Protein AF-A0A8T6USZ4-F1 (afdb_monomer)

Mean predicted aligned error: 2.9 Å

Nearest PDB structures (foldseek):
  7orn-assembly1_A  TM=3.553E-01  e=3.575E+00  Orthobunyavirus lacrosseense
  7orl-assembly1_A  TM=3.503E-01  e=5.324E+00  La Crosse virus

Solvent-accessible surface area (backbone atoms only — not comparable to full-atom values): 3534 Å² total; per-residue (Å²): 130,85,63,86,60,45,77,46,80,46,70,65,49,62,44,91,81,43,91,82,66,54,80,76,46,33,82,69,38,38,80,78,38,88,58,37,24,33,41,37,28,32,64,83,71,84,47,73,33,44,14,65,60,29,61,75,73,109

pLDDT: mean 94.31, std 4.66, range [68.38, 97.88]

Foldseek 3Di:
DDDFAEEDEAEADELVPPPVSDDDELVNVVVVDPRYWYWYAHNVRPDIYIHPSVVVVD

Secondary structure (DSSP, 8-state):
-PPTTPPEEEEEE-GGGSTT-----HHHHTTT-SSS-EEEEETTSS-EEE-HHHHHH-

Sequence (58 aa):
RYPKGEWILGYNWDESTWTEKRFITSKDLDPISKDHPIMVTRVCGHLVSVNSLGLKKL

Radius of gyration: 11.6 Å; Cα contacts (8 Å, |Δi|>4): 94; chains: 1; bounding box: 32×22×27 Å

Structure (mmCIF, N/CA/C/O backbone):
data_AF-A0A8T6USZ4-F1
#
_entry.id   AF-A0A8T6USZ4-F1
#
loop_
_atom_site.group_PDB
_atom_site.id
_atom_site.type_symbol
_atom_site.label_atom_id
_atom_site.label_alt_id
_atom_site.label_comp_id
_atom_site.label_asym_id
_atom_site.label_entity_id
_atom_site.label_seq_id
_atom_site.pdbx_PDB_ins_code
_atom_site.Cartn_x
_atom_site.Cartn_y
_atom_site.Cartn_z
_atom_site.occupancy
_atom_site.B_iso_or_equiv
_atom_site.auth_seq_id
_atom_site.auth_comp_id
_atom_site.auth_asym_id
_atom_site.auth_atom_id
_atom_site.pdbx_PDB_model_num
ATOM 1 N N . ARG A 1 1 ? -18.768 5.418 -2.926 1.00 68.38 1 ARG A N 1
ATOM 2 C CA . ARG A 1 1 ? -18.028 6.016 -1.785 1.00 68.38 1 ARG A CA 1
ATOM 3 C C . ARG A 1 1 ? -17.878 4.898 -0.762 1.00 68.38 1 ARG A C 1
ATOM 5 O O . ARG A 1 1 ? -18.901 4.309 -0.444 1.00 68.38 1 ARG A O 1
ATOM 12 N N . TYR A 1 2 ? -16.661 4.528 -0.361 1.00 80.31 2 TYR A N 1
ATOM 13 C CA . TYR A 1 2 ? -16.457 3.399 0.556 1.00 80.31 2 TYR A CA 1
ATOM 14 C C . TYR A 1 2 ? -17.050 3.715 1.942 1.00 80.31 2 TYR A C 1
ATOM 16 O O . TYR A 1 2 ? -16.881 4.847 2.407 1.00 80.31 2 TYR A O 1
ATOM 24 N N . PRO A 1 3 ? -17.752 2.773 2.597 1.00 89.56 3 PRO A N 1
ATOM 25 C CA . PRO A 1 3 ? -18.175 2.910 3.986 1.00 89.56 3 PRO A CA 1
ATOM 26 C C . PRO A 1 3 ? -16.985 3.145 4.919 1.00 89.56 3 PRO A C 1
ATOM 28 O O . PRO A 1 3 ? -15.899 2.594 4.728 1.00 89.56 3 PRO A O 1
ATOM 31 N N . LYS A 1 4 ? -17.178 3.993 5.935 1.00 90.19 4 LYS A N 1
ATOM 32 C CA . LYS A 1 4 ? -16.117 4.356 6.882 1.00 90.19 4 LYS A CA 1
ATOM 33 C C . LYS A 1 4 ? -15.530 3.102 7.543 1.00 90.19 4 LYS A C 1
ATOM 35 O O . LYS A 1 4 ? -16.274 2.257 8.027 1.00 90.19 4 LYS A O 1
ATOM 40 N N . GLY A 1 5 ? -14.201 3.001 7.589 1.00 91.75 5 GLY A N 1
ATOM 41 C CA . GLY A 1 5 ? -13.494 1.877 8.209 1.00 91.75 5 GLY A CA 1
ATOM 42 C C . GLY A 1 5 ? -13.345 0.625 7.338 1.00 91.75 5 GLY A C 1
ATOM 43 O O . GLY A 1 5 ? -12.653 -0.313 7.759 1.00 91.75 5 GLY A O 1
ATOM 44 N N . GLU A 1 6 ? -13.933 0.598 6.137 1.00 95.19 6 GLU A N 1
ATOM 45 C CA . GLU A 1 6 ? -13.674 -0.458 5.154 1.00 95.19 6 GLU A CA 1
ATOM 46 C C . GLU A 1 6 ? -12.316 -0.301 4.475 1.00 95.19 6 GLU A C 1
ATOM 48 O O . GLU A 1 6 ? -11.783 0.805 4.352 1.00 95.19 6 GLU A O 1
ATOM 53 N N . TRP A 1 7 ? -11.770 -1.441 4.048 1.00 95.69 7 TRP A N 1
ATOM 54 C CA . TRP A 1 7 ? -10.479 -1.521 3.384 1.00 95.69 7 TRP A CA 1
ATOM 55 C C . TRP A 1 7 ? -10.521 -0.895 1.998 1.00 95.69 7 TRP A C 1
ATOM 57 O O . TRP A 1 7 ? -11.385 -1.203 1.180 1.00 95.69 7 TRP A O 1
ATOM 67 N N . ILE A 1 8 ? -9.519 -0.068 1.725 1.00 95.94 8 ILE A N 1
ATOM 68 C CA . ILE A 1 8 ? -9.202 0.387 0.377 1.00 95.94 8 ILE A CA 1
ATOM 69 C C . ILE A 1 8 ? -7.998 -0.420 -0.095 1.00 95.94 8 ILE A C 1
ATOM 71 O O . ILE A 1 8 ? -6.921 -0.350 0.502 1.00 95.94 8 ILE A O 1
ATOM 75 N N . LEU A 1 9 ? -8.200 -1.189 -1.162 1.00 95.62 9 LEU A N 1
ATOM 76 C CA . LEU A 1 9 ? -7.179 -2.041 -1.759 1.00 95.62 9 LEU A CA 1
ATOM 77 C C . LEU A 1 9 ? -6.718 -1.434 -3.083 1.00 95.62 9 LEU A C 1
ATOM 79 O O . LEU A 1 9 ? -7.525 -1.189 -3.979 1.00 95.62 9 LEU A O 1
ATOM 83 N N . GLY A 1 10 ? -5.418 -1.184 -3.192 1.00 95.31 10 GLY A N 1
ATOM 84 C CA . GLY A 1 10 ? -4.759 -0.778 -4.427 1.00 95.31 10 GLY A CA 1
ATO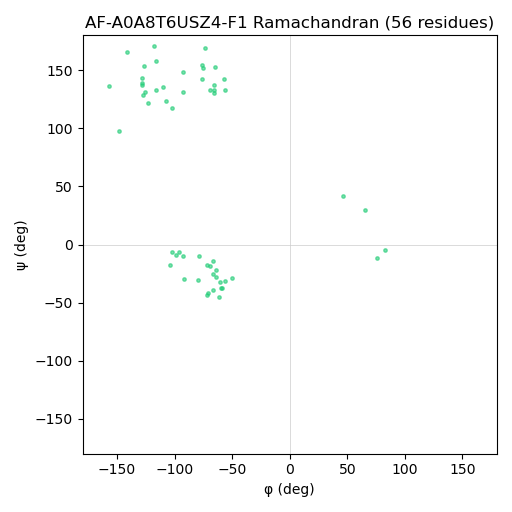M 85 C C . GLY A 1 10 ? -3.741 -1.818 -4.881 1.00 95.31 10 GLY A C 1
ATOM 86 O O . GLY A 1 10 ? -3.234 -2.614 -4.090 1.00 95.31 10 GLY A O 1
ATOM 87 N N . TYR A 1 11 ? -3.426 -1.799 -6.169 1.00 96.38 11 TYR A N 1
ATOM 88 C CA . TYR A 1 11 ? -2.522 -2.756 -6.803 1.00 96.38 11 TYR A CA 1
ATOM 89 C C . TYR A 1 11 ? -1.650 -2.046 -7.838 1.00 96.38 11 TYR A C 1
ATOM 91 O O . TYR A 1 11 ? -1.969 -0.935 -8.262 1.00 96.38 11 TYR A O 1
ATOM 99 N N . ASN A 1 12 ? -0.590 -2.724 -8.279 1.00 95.00 12 ASN A N 1
ATOM 100 C CA . ASN A 1 12 ? 0.266 -2.319 -9.397 1.00 95.00 12 ASN A CA 1
ATOM 101 C C . ASN A 1 12 ? 1.068 -1.030 -9.188 1.00 95.00 12 ASN A C 1
ATOM 103 O O . ASN A 1 12 ? 1.397 -0.353 -10.159 1.00 95.00 12 ASN A O 1
ATOM 107 N N . TRP A 1 13 ? 1.439 -0.700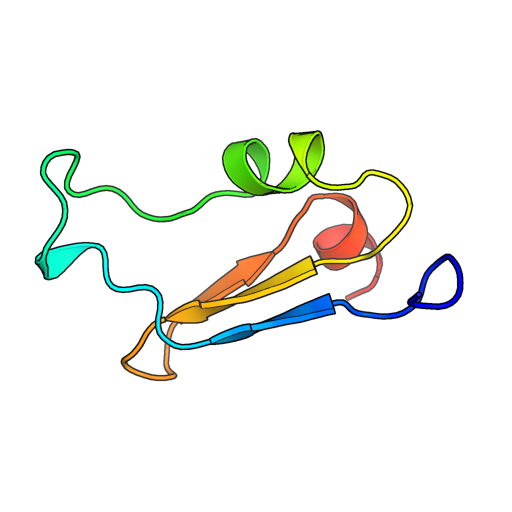 -7.949 1.00 94.94 13 TRP A N 1
ATOM 108 C CA . TRP A 1 13 ? 2.507 0.284 -7.771 1.00 94.94 13 TRP A CA 1
ATOM 109 C C . TRP A 1 13 ? 3.868 -0.363 -8.065 1.00 94.94 13 TRP A C 1
ATOM 111 O O . TRP A 1 13 ? 4.085 -1.538 -7.756 1.00 94.94 13 TRP A O 1
ATOM 121 N N . ASP A 1 14 ? 4.767 0.392 -8.694 1.00 95.31 14 ASP A N 1
ATOM 122 C CA . ASP A 1 14 ? 6.080 -0.090 -9.127 1.00 95.31 14 ASP A CA 1
ATOM 123 C C . ASP A 1 14 ? 7.119 1.032 -9.070 1.00 95.31 14 ASP A C 1
ATOM 125 O O . ASP A 1 14 ? 7.246 1.843 -9.990 1.00 95.31 14 ASP A O 1
ATOM 129 N N . GLU A 1 15 ? 7.892 1.059 -7.987 1.00 94.06 15 GLU A N 1
ATOM 130 C CA . GLU A 1 15 ? 8.968 2.030 -7.794 1.00 94.06 15 GLU A CA 1
ATOM 131 C C . GLU A 1 15 ? 10.133 1.867 -8.770 1.00 94.06 15 GLU A C 1
ATOM 133 O O . GLU A 1 15 ? 10.953 2.778 -8.870 1.00 94.06 15 GLU A O 1
ATOM 138 N N . SER A 1 16 ? 10.229 0.742 -9.496 1.00 92.75 16 SER A N 1
ATOM 139 C CA . SER A 1 16 ? 11.324 0.520 -10.453 1.00 92.75 16 SER A CA 1
ATOM 140 C C . SER A 1 16 ? 11.298 1.520 -11.615 1.00 92.75 16 SER A C 1
ATOM 142 O O . SER A 1 16 ? 12.331 1.797 -12.226 1.00 92.75 16 SER A O 1
ATOM 144 N N . THR A 1 17 ? 10.125 2.107 -11.868 1.00 91.25 17 THR A N 1
ATOM 145 C CA . THR A 1 17 ? 9.896 3.123 -12.900 1.00 91.25 17 THR A CA 1
ATOM 146 C C . THR A 1 17 ? 9.953 4.559 -12.371 1.00 91.25 17 THR A C 1
ATOM 148 O O . THR A 1 17 ? 9.885 5.502 -13.158 1.00 91.25 17 THR A O 1
ATOM 151 N N . TRP A 1 18 ? 10.070 4.751 -11.053 1.00 93.38 18 TRP A N 1
ATOM 152 C CA . TRP A 1 18 ? 9.994 6.068 -10.419 1.00 93.38 18 TRP A CA 1
ATOM 153 C C . TRP A 1 18 ? 11.372 6.705 -10.250 1.00 93.38 18 TRP A C 1
ATOM 155 O O . TRP A 1 18 ? 12.369 6.029 -9.986 1.00 93.38 18 TRP A O 1
ATOM 165 N N . THR A 1 19 ? 11.421 8.035 -10.312 1.00 94.88 19 THR A N 1
ATOM 166 C CA . THR A 1 19 ? 12.659 8.795 -10.104 1.00 94.88 19 THR A CA 1
ATOM 167 C C . THR A 1 19 ? 13.167 8.679 -8.665 1.00 94.88 19 THR A C 1
ATOM 169 O O . THR A 1 19 ? 14.373 8.547 -8.462 1.00 94.88 19 THR A O 1
ATOM 172 N N . GLU A 1 20 ? 12.280 8.685 -7.659 1.00 91.00 20 GLU A N 1
ATOM 173 C CA . GLU A 1 20 ? 12.684 8.628 -6.246 1.00 91.00 20 GLU A CA 1
ATOM 174 C C . GLU A 1 20 ? 13.284 7.281 -5.815 1.00 91.00 20 GLU A C 1
ATOM 176 O O . GLU A 1 20 ? 13.945 7.234 -4.778 1.00 91.00 20 GLU A O 1
ATOM 181 N N . LYS A 1 21 ? 13.053 6.192 -6.568 1.00 90.69 21 LYS A N 1
ATOM 182 C CA . LYS A 1 21 ? 13.536 4.827 -6.262 1.00 90.69 21 LYS A CA 1
ATOM 183 C C . LYS A 1 21 ? 13.310 4.404 -4.802 1.00 90.69 21 LYS A C 1
ATOM 185 O O . LYS A 1 21 ? 14.179 3.807 -4.165 1.00 90.69 21 LYS A O 1
ATOM 190 N N . ARG A 1 22 ? 12.135 4.732 -4.261 1.00 94.69 22 ARG A N 1
ATOM 191 C CA . ARG A 1 22 ? 11.741 4.432 -2.879 1.00 94.69 22 ARG A CA 1
ATOM 192 C C . ARG A 1 22 ? 10.413 3.694 -2.841 1.00 94.69 22 ARG A C 1
ATOM 194 O O . ARG A 1 22 ? 9.560 3.896 -3.701 1.00 94.69 22 ARG A O 1
ATOM 201 N N . PHE A 1 23 ? 10.206 2.910 -1.793 1.00 95.06 23 PHE A N 1
ATOM 202 C CA . PHE A 1 23 ? 8.922 2.263 -1.551 1.00 95.06 23 PHE A CA 1
ATOM 203 C C . PHE A 1 23 ? 7.877 3.241 -1.002 1.00 95.06 23 PHE A C 1
ATOM 205 O O . PHE A 1 23 ? 8.210 4.233 -0.341 1.00 95.06 23 PHE A O 1
ATOM 212 N N . ILE A 1 24 ? 6.602 2.923 -1.244 1.00 96.06 24 ILE A N 1
ATOM 213 C CA . ILE A 1 24 ? 5.479 3.544 -0.536 1.00 96.06 24 ILE A CA 1
ATOM 214 C C . ILE A 1 24 ? 5.547 3.125 0.935 1.00 96.06 24 ILE A C 1
ATOM 216 O O . ILE A 1 24 ? 5.685 1.942 1.251 1.00 96.06 24 ILE A O 1
ATOM 220 N N . THR A 1 25 ? 5.395 4.083 1.840 1.00 96.12 25 THR A N 1
ATOM 221 C CA . THR A 1 25 ? 5.368 3.855 3.290 1.00 96.12 25 THR A CA 1
ATOM 222 C C . THR A 1 25 ? 4.029 4.2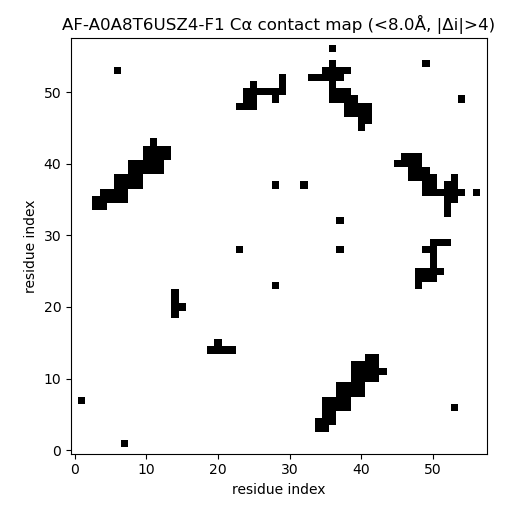78 3.889 1.00 96.12 25 THR A C 1
ATOM 224 O O . THR A 1 25 ? 3.226 4.948 3.240 1.00 96.12 25 THR A O 1
ATOM 227 N N . SER A 1 26 ? 3.789 3.953 5.163 1.00 96.19 26 SER A N 1
ATOM 228 C CA . SER A 1 26 ? 2.607 4.451 5.882 1.00 96.19 26 SER A CA 1
ATOM 229 C C . SER A 1 26 ? 2.519 5.981 5.877 1.00 96.19 26 SER A C 1
ATOM 231 O O . SER A 1 26 ? 1.422 6.518 5.788 1.00 96.19 26 SER A O 1
ATOM 233 N N . LYS A 1 27 ? 3.660 6.687 5.863 1.00 96.44 27 LYS A N 1
ATOM 234 C CA . LYS A 1 27 ? 3.719 8.157 5.792 1.00 96.44 27 LYS A CA 1
ATOM 235 C C . LYS A 1 27 ? 3.151 8.724 4.491 1.00 96.44 27 LYS A C 1
ATOM 237 O O . LYS A 1 27 ? 2.660 9.847 4.499 1.00 96.44 27 LYS A O 1
ATOM 242 N N . ASP A 1 28 ? 3.211 7.964 3.400 1.00 95.62 28 ASP A N 1
ATOM 243 C CA . ASP A 1 28 ? 2.615 8.350 2.119 1.00 95.62 28 ASP A CA 1
ATOM 244 C C . ASP A 1 28 ? 1.099 8.092 2.107 1.00 95.62 28 ASP A C 1
ATOM 246 O O . ASP A 1 28 ? 0.347 8.812 1.455 1.00 95.62 28 ASP A O 1
ATOM 250 N N . LEU A 1 29 ? 0.639 7.074 2.845 1.00 96.88 29 LEU A N 1
ATOM 251 C CA . LEU A 1 29 ? -0.756 6.624 2.844 1.00 96.88 29 LEU A CA 1
ATOM 252 C C . LEU A 1 29 ? -1.620 7.288 3.931 1.00 96.88 29 LEU A C 1
ATOM 254 O O . LEU A 1 29 ? -2.819 7.479 3.733 1.00 96.88 29 LEU A O 1
ATOM 258 N N . ASP A 1 30 ? -1.038 7.666 5.069 1.00 96.94 30 ASP A N 1
ATOM 259 C CA . ASP A 1 30 ? -1.744 8.317 6.182 1.00 96.94 30 ASP A CA 1
ATOM 260 C C . ASP A 1 30 ? -2.402 9.661 5.801 1.00 96.94 30 ASP A C 1
ATOM 262 O O . ASP A 1 30 ? -3.516 9.927 6.268 1.00 96.94 30 ASP A O 1
ATOM 266 N N . PRO A 1 31 ? -1.793 10.516 4.950 1.00 97.31 31 PRO A N 1
ATOM 267 C CA . PRO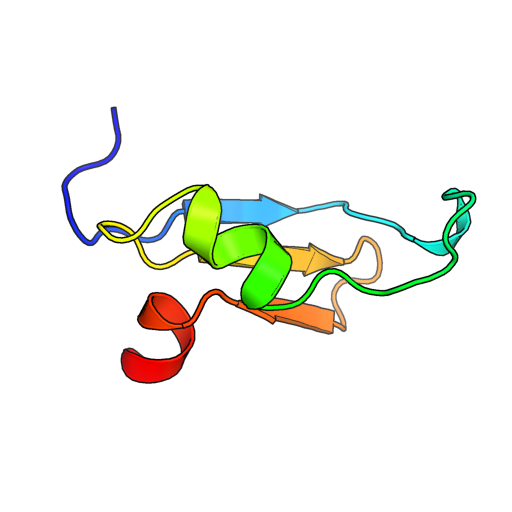 A 1 31 ? -2.447 11.730 4.463 1.00 97.31 31 PRO A CA 1
ATOM 268 C C . PRO A 1 31 ? -3.649 11.458 3.547 1.00 97.31 31 PRO A C 1
ATOM 270 O O . PRO A 1 31 ? -4.538 12.303 3.464 1.00 97.31 31 PRO A O 1
ATOM 273 N N . ILE A 1 32 ? -3.695 10.298 2.877 1.00 95.06 32 ILE A N 1
ATOM 274 C CA . ILE A 1 32 ? -4.782 9.927 1.955 1.00 95.06 32 ILE A CA 1
ATOM 275 C C . ILE A 1 32 ? -6.055 9.611 2.738 1.00 95.06 32 ILE A C 1
ATOM 277 O O . ILE A 1 32 ? -7.149 10.034 2.363 1.00 95.06 32 ILE A O 1
ATOM 281 N N . SER A 1 33 ? -5.929 8.861 3.835 1.00 93.88 33 SER A N 1
ATOM 282 C CA . SER A 1 33 ? -7.056 8.611 4.724 1.00 93.88 33 SER A CA 1
ATOM 283 C C . SER A 1 33 ? -6.627 8.250 6.136 1.00 93.88 33 SER A C 1
ATOM 285 O O . SER A 1 33 ? -5.775 7.388 6.352 1.00 93.88 33 SER A O 1
ATOM 287 N N . LYS A 1 34 ? -7.335 8.850 7.097 1.00 91.62 34 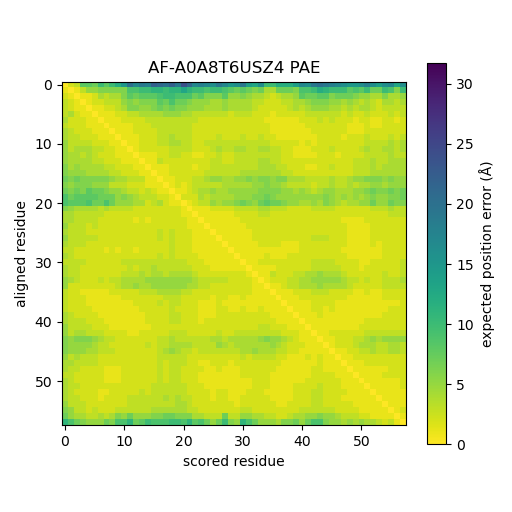LYS A N 1
ATOM 288 C CA . LYS A 1 34 ? -7.317 8.473 8.517 1.00 91.62 34 LYS A CA 1
ATOM 289 C C . LYS A 1 34 ? -8.544 7.657 8.930 1.00 91.62 34 LYS A C 1
ATOM 291 O O . LYS A 1 34 ? -8.607 7.185 10.059 1.00 91.62 34 LYS A O 1
ATOM 296 N N . ASP A 1 35 ? -9.511 7.515 8.027 1.00 95.12 35 ASP A N 1
ATOM 297 C CA . ASP A 1 35 ? -10.808 6.886 8.285 1.00 95.12 35 ASP A CA 1
ATOM 298 C C . ASP A 1 35 ? -10.910 5.477 7.693 1.00 95.12 35 ASP A C 1
ATOM 300 O O . ASP A 1 35 ? -11.783 4.703 8.090 1.00 95.12 35 ASP A O 1
ATOM 304 N N . HIS A 1 36 ? -10.030 5.143 6.748 1.00 96.19 36 HIS A N 1
ATOM 305 C CA . HIS A 1 36 ? -10.016 3.863 6.054 1.00 96.19 36 HIS A CA 1
ATOM 306 C C . HIS A 1 36 ? -8.639 3.203 6.173 1.00 96.19 36 HIS A C 1
ATOM 308 O O . HIS A 1 36 ? -7.624 3.869 5.940 1.00 96.19 36 HIS A O 1
ATOM 314 N N . PRO A 1 37 ? -8.563 1.912 6.541 1.00 97.56 37 PRO A N 1
ATOM 315 C CA . PRO A 1 37 ? -7.337 1.151 6.380 1.00 97.56 37 PRO A CA 1
ATOM 316 C C . PRO A 1 37 ? -7.034 0.995 4.883 1.00 97.56 37 PRO A C 1
ATOM 318 O O . PRO A 1 37 ? -7.906 0.632 4.092 1.00 97.56 37 PRO A O 1
ATOM 321 N N . ILE A 1 38 ? -5.801 1.305 4.492 1.00 97.75 38 ILE A N 1
ATOM 322 C CA . ILE A 1 38 ? -5.350 1.264 3.096 1.00 97.75 38 ILE A CA 1
ATOM 323 C C . ILE A 1 38 ? -4.260 0.212 2.978 1.00 97.75 38 ILE A C 1
ATOM 325 O O . ILE A 1 38 ? -3.320 0.235 3.771 1.00 97.75 38 ILE A O 1
ATOM 329 N N . MET A 1 39 ? -4.364 -0.652 1.969 1.00 97.62 39 MET A N 1
ATOM 330 C CA . MET A 1 39 ? -3.320 -1.587 1.556 1.00 97.62 39 MET A CA 1
ATOM 331 C C . MET A 1 39 ? -3.062 -1.423 0.059 1.00 97.62 39 MET A C 1
ATOM 333 O O . MET A 1 39 ? -3.995 -1.472 -0.739 1.00 97.62 39 MET A O 1
ATOM 337 N N . VAL A 1 40 ? -1.800 -1.256 -0.330 1.00 97.62 40 VAL A N 1
ATOM 338 C CA . VAL A 1 40 ? -1.391 -1.199 -1.737 1.00 97.62 40 VAL A CA 1
ATOM 339 C C . VAL A 1 40 ? -0.341 -2.261 -2.045 1.00 97.62 40 VAL A C 1
ATOM 341 O O . VAL A 1 40 ? 0.730 -2.298 -1.439 1.00 97.62 40 VAL A O 1
ATOM 344 N N . THR A 1 41 ? -0.650 -3.131 -3.000 1.00 97.88 41 THR A N 1
ATOM 345 C CA . THR A 1 41 ? 0.208 -4.255 -3.396 1.00 97.88 41 THR A CA 1
ATOM 346 C C . THR A 1 41 ? 1.116 -3.843 -4.544 1.00 97.88 41 THR A C 1
ATOM 348 O O . THR A 1 41 ? 0.652 -3.277 -5.540 1.00 97.88 41 THR A O 1
ATOM 351 N N . ARG A 1 42 ? 2.413 -4.127 -4.408 1.00 97.25 42 ARG A N 1
ATOM 352 C CA . ARG A 1 42 ? 3.402 -3.876 -5.460 1.00 97.25 42 ARG A CA 1
ATOM 353 C C . ARG A 1 42 ? 3.092 -4.754 -6.670 1.00 97.25 42 ARG A C 1
ATOM 355 O O . ARG A 1 42 ? 2.566 -5.852 -6.512 1.00 97.25 42 ARG A O 1
ATOM 362 N N . VAL A 1 43 ? 3.485 -4.319 -7.865 1.00 96.62 43 VAL A N 1
ATOM 363 C CA . VAL A 1 43 ? 3.287 -5.056 -9.128 1.00 96.62 43 VAL A CA 1
ATOM 364 C C . VAL A 1 43 ? 3.759 -6.518 -9.082 1.00 96.62 43 VAL A C 1
ATOM 366 O O . VAL A 1 43 ? 3.191 -7.371 -9.751 1.00 96.62 43 VAL A O 1
ATOM 369 N N . CYS A 1 44 ? 4.760 -6.845 -8.258 1.00 93.94 44 CYS A N 1
ATOM 370 C CA . CYS A 1 44 ? 5.249 -8.218 -8.113 1.00 93.94 44 CYS A CA 1
ATOM 371 C C . CYS A 1 44 ? 4.386 -9.121 -7.216 1.00 93.94 44 CYS A C 1
ATOM 373 O O . CYS A 1 44 ? 4.669 -10.309 -7.131 1.00 93.94 44 CYS A O 1
ATOM 375 N N . GLY A 1 45 ? 3.407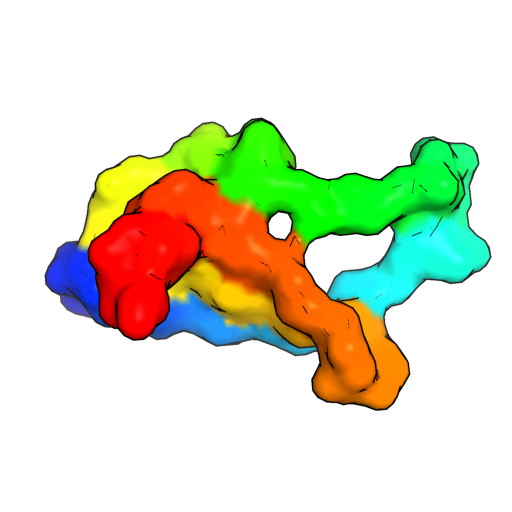 -8.581 -6.488 1.00 95.06 45 GLY A N 1
ATOM 376 C CA . GLY A 1 45 ? 2.555 -9.340 -5.566 1.00 95.06 45 GLY A CA 1
ATOM 377 C C . GLY A 1 45 ? 3.199 -9.730 -4.228 1.00 95.06 45 GLY A C 1
ATOM 378 O O . GLY A 1 45 ? 2.489 -10.142 -3.319 1.00 95.06 45 GLY A O 1
ATOM 379 N N . HIS A 1 46 ? 4.517 -9.574 -4.065 1.00 95.69 46 HIS A N 1
ATOM 380 C CA . HIS A 1 46 ? 5.240 -10.019 -2.861 1.00 95.69 46 HIS A CA 1
ATOM 381 C C . HIS A 1 46 ? 5.393 -8.951 -1.772 1.00 95.69 46 HIS A C 1
ATOM 383 O O . HIS A 1 46 ? 5.856 -9.254 -0.675 1.00 95.69 46 HIS A O 1
ATOM 389 N N . LEU A 1 47 ? 5.054 -7.696 -2.072 1.00 95.56 47 LEU A N 1
ATOM 390 C CA . LEU A 1 47 ? 5.189 -6.574 -1.146 1.00 95.56 47 LEU A CA 1
ATOM 391 C C . LEU A 1 47 ? 3.873 -5.813 -1.055 1.00 95.56 47 LEU A C 1
ATOM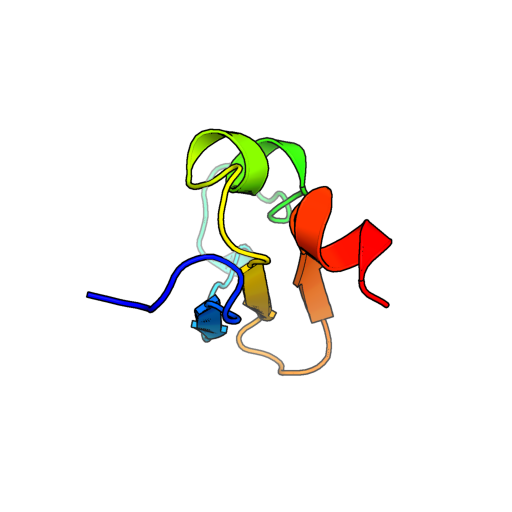 393 O O . LEU A 1 47 ? 3.236 -5.527 -2.071 1.00 95.56 47 LEU A O 1
ATOM 397 N N . VAL A 1 48 ? 3.505 -5.448 0.169 1.00 96.81 48 VAL A N 1
ATOM 398 C CA . VAL A 1 48 ? 2.350 -4.602 0.463 1.00 96.81 48 VAL A CA 1
ATOM 399 C C . VAL A 1 48 ? 2.774 -3.442 1.352 1.00 96.81 48 VAL A C 1
ATOM 401 O O . VAL A 1 48 ? 3.541 -3.621 2.298 1.00 96.81 48 VAL A O 1
ATOM 404 N N . SER A 1 49 ? 2.243 -2.259 1.062 1.00 97.19 49 SER A N 1
ATOM 405 C CA . SER A 1 49 ? 2.359 -1.089 1.930 1.00 97.19 49 SER A CA 1
ATOM 406 C C . SER A 1 49 ? 0.999 -0.788 2.541 1.00 97.19 49 SER A C 1
ATOM 408 O O . SER A 1 49 ? -0.020 -0.810 1.851 1.00 97.19 49 SER A O 1
ATOM 410 N N . VAL A 1 50 ? 0.983 -0.510 3.840 1.00 97.75 50 VAL A N 1
ATOM 411 C CA . VAL A 1 50 ? -0.233 -0.275 4.628 1.00 97.75 50 VAL A CA 1
ATOM 412 C C . VAL A 1 50 ? -0.118 1.030 5.409 1.00 97.75 50 VAL A C 1
ATOM 414 O O . VAL A 1 50 ? 0.967 1.387 5.871 1.00 97.75 50 VAL A O 1
ATOM 417 N N . ASN A 1 51 ? -1.228 1.763 5.541 1.00 97.81 51 ASN A N 1
ATOM 418 C CA . ASN A 1 51 ? -1.276 2.962 6.386 1.00 97.81 51 ASN A CA 1
ATOM 419 C C . ASN A 1 51 ? -1.296 2.589 7.879 1.00 97.81 51 ASN A C 1
ATOM 421 O O . ASN A 1 51 ? -1.486 1.428 8.252 1.00 97.81 51 ASN A O 1
ATOM 425 N N . SER A 1 52 ? -1.122 3.579 8.754 1.00 97.69 52 SER A N 1
ATOM 426 C CA . SER A 1 52 ? -1.079 3.365 10.203 1.00 97.69 52 SER A CA 1
ATOM 427 C C . SER A 1 52 ? -2.373 2.756 10.750 1.00 97.69 52 SER A C 1
ATOM 429 O O . SER A 1 52 ? -2.334 1.982 11.705 1.00 97.69 52 SER A O 1
ATOM 431 N N . LEU A 1 53 ? -3.526 3.072 10.152 1.00 96.88 53 LEU A N 1
ATOM 432 C CA . LEU A 1 53 ? -4.802 2.462 10.534 1.00 96.88 53 LEU A CA 1
ATOM 433 C C . LEU A 1 53 ? -4.890 0.990 10.101 1.00 96.88 53 LEU A C 1
ATOM 435 O O . LEU A 1 53 ? -5.347 0.162 10.882 1.00 96.88 53 LEU A O 1
ATOM 439 N N . GLY A 1 54 ? -4.431 0.663 8.891 1.00 96.31 54 GLY A N 1
ATOM 440 C CA . GLY A 1 54 ? -4.353 -0.708 8.388 1.00 96.31 54 GLY A CA 1
ATOM 441 C C . GLY A 1 54 ? -3.437 -1.573 9.243 1.00 96.31 54 GLY A C 1
ATOM 442 O O . GLY A 1 54 ? -3.846 -2.652 9.651 1.00 96.31 54 GLY A O 1
ATOM 443 N N . LEU A 1 55 ? -2.259 -1.057 9.609 1.00 95.19 55 LEU A N 1
ATOM 444 C CA . LEU A 1 55 ? -1.326 -1.740 10.512 1.00 95.19 55 LEU A CA 1
ATOM 44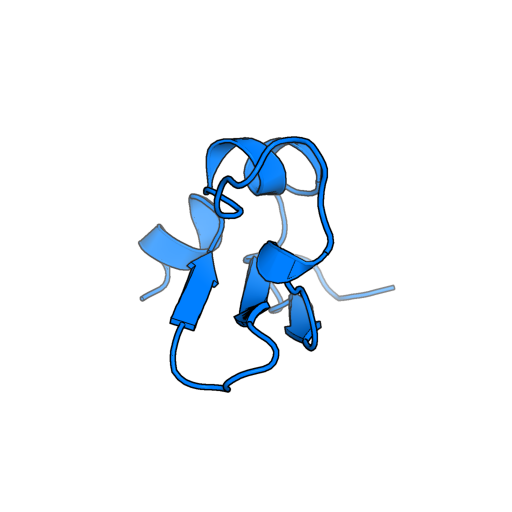5 C C . LEU A 1 55 ? -1.931 -2.050 11.886 1.00 95.19 55 LEU A C 1
ATOM 447 O O . LEU A 1 55 ? -1.658 -3.106 12.434 1.00 95.19 55 LEU A O 1
ATOM 451 N N . LYS A 1 56 ? -2.763 -1.160 12.441 1.00 94.69 56 LYS A N 1
ATOM 452 C CA . LYS A 1 56 ? -3.444 -1.389 13.731 1.00 94.69 56 LYS A CA 1
ATOM 453 C C . LYS A 1 56 ? -4.566 -2.428 13.669 1.00 94.69 56 LYS A C 1
ATOM 455 O O . LYS A 1 56 ? -5.052 -2.839 14.717 1.00 94.69 56 LYS A O 1
ATOM 460 N N . LYS A 1 57 ? -5.051 -2.748 12.469 1.00 91.75 57 LYS A N 1
ATOM 461 C CA . LYS A 1 57 ? -6.199 -3.636 12.245 1.00 91.75 57 LYS A CA 1
ATOM 462 C C . LYS A 1 57 ? -5.771 -5.067 11.883 1.00 91.75 57 LYS A C 1
ATOM 464 O O . LYS A 1 57 ? -6.641 -5.927 11.787 1.00 91.75 57 LYS A O 1
ATOM 469 N N . LEU A 1 58 ? -4.475 -5.279 11.643 1.00 84.50 58 LEU A N 1
ATOM 470 C CA . LEU A 1 58 ? -3.833 -6.588 11.490 1.00 84.50 58 LEU A CA 1
ATOM 471 C C . LEU A 1 58 ? -3.562 -7.201 12.867 1.00 84.50 58 LEU A C 1
ATOM 473 O O . LEU A 1 58 ? -3.718 -8.435 12.974 1.00 84.50 58 LEU A O 1
#

=== Feature glossary ===
A reading guide for the features in this record.

Start from the sequence.

  · Sequence gives the chain of amino acids in standard one-letter code (A=alanine, C=cysteine, …, Y=tyrosine), read N→C. It is the only feature that is directly encoded by the gene; all structural features are derived from the folded form of this sequence.

Fold it, and you get atomic coordinates and the backbone conformation that goes with them.

  · The mmCIF table is the protein's shape written out atom by atom. For each backbone N, Cα, C, and carbonyl O, it records an (x, y, z) coordinate triple in Å plus the residue type, chain letter, and residue number.

  · Backbone dihedral angles. Every residue except chain termini has a φ (preceding-C → N → Cα → C) and a ψ (N → Cα → C → next-N). They are reported in degrees following the IUPAC sign convention. Secondary structure is essentially a statement about which (φ, ψ) basin each residue occupies.

  · DSSP 8-state secondary structure assigns each residue one of H (α-helix), G (3₁₀-helix), I (π-helix), E (extended β-strand), B (isolated β-bridge), T (hydrogen-bonded turn), S (bend), or '-' (coil). The assignment is computed from backbone hydrogen-bond geometry via the Kabsch–Sander algorithm.

  · P-SEA three-state annotation labels each residue as helix, strand, or coil based purely on the geometry of the Cα trace. It serves as a fallback when the full backbone (and thus DSSP) is unavailable.

Summarize the fold with a handful of shape descriptors and a per-residue structural alphabet.

  · Radius of gyration (Rg) is the root-mean-square distance of Cα atoms from their centroid — a single number for overall size and compactness. A globular domain of N residues has Rg ≈ 2.2·N^0.38 Å; an extended or disordered chain has a much larger Rg. The Cα contact count is the number of residue pairs whose Cα atoms are within 8 Å and are more than four positions apart in sequence — a standard proxy for tertiary packing density. The bounding box is the smallest axis-aligned box enclosing all Cα atoms.

  · Foldseek's 3Di representation compresses backbone geometry into a per-residue letter drawn from a learned twenty-state alphabet. It captures the tertiary interaction pattern around each residue — which residues are packed against it in space, regardless of where they are in sequence.

  · Accessible surface area quantifies burial. A residue with SASA near zero is packed into the hydrophobic core; one with SASA >100 Å² sits on the surface. Computed here via the Shrake–Rupley numerical algorithm with a 1.4 Å probe.

Ask how reliable the model is.

  · For AlphaFold models, the B-factor field carries pLDDT — the model's own estimate of local accuracy on a 0–100 scale. Regions with pLDDT<50 should be treated as essentially unmodeled; they often correspond to intrinsically disordered segments.

  · For exp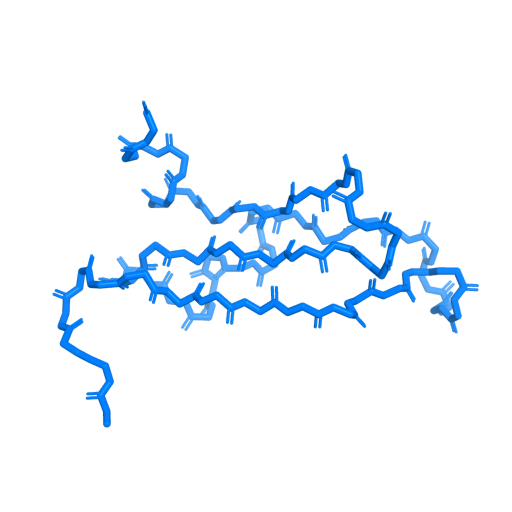erimental (PDB) structures, the B-factor (temperature factor) quantifies the positional spread of each atom in the crystal — a combination of thermal vibration and static disorder — in units of Å². High B-factors mark flexible loops or poorly resolved regions; low B-factors mark the rigid, well-ordered core.

  · PAE(i, j) answers: if I align the predicted and true structures on residue i, how far off (in Å) do I expect residue j to be? A block-diagonal PAE matrix with low values on the blocks and high values off-diagonal is the signature of a multi-domain protein with confidently predicted domains but uncertain inter-domain orientation.

Place it in context: what it resembles, what it is annotated as, and how it looks.

  · Structural nearest neighbors (via Foldseek easy-search vs the PDB). Reported per hit: target PDB id, E-value, and alignment TM-score. A TM-score above ~0.5 is the conventional threshold for 'same fold'.

  · Functional annotations link the protein to curated databases. InterPro entries identify conserved domains and families by matching the sequence against member-database signatures (Pfam, PROSITE, CDD, …). Gene Ontology (GO) terms describe molecular function, biological process, and cellular component in a controlled vocabulary. CATH places the structure in a hierarchical fold classification (Class/Architecture/Topology/Homologous-superfamily). The organism is the source species.

  · Plot images: a contact map (which residues are close in 3D, as an N×N binary image), a Ramachandran scatter (backbone torsion angles, revealing secondary-structure composition at a glance), and — for AlphaFold structures — a PAE heatmap (pairwise prediction confidence).

  · Structure images are PyMOL renders from six orthogonal camera directions. Cartoon representation draws helices as coils and strands as arrows; sticks shows the backbone as bonds; surface shows the solvent-excluded envelope. Rainbow coloring maps sequence position to hue (blue→red, N→C); chain coloring assigns a distinct color per polypeptide.